Protein AF-A0A1W9XEC9-F1 (afdb_monomer)

Nearest PDB structures (foldseek):
  3trb-assembly1_A  TM=8.847E-01  e=9.531E-02  Coxiella burnetii
  2xj3-assembly1_B  TM=8.751E-01  e=1.807E-01  Enterococcus faecalis
  2lyj-assembly1_A  TM=8.731E-01  e=1.695E-01  Enterococcus faecalis
  6f8s-assembly1_C  TM=8.824E-01  e=2.654E-01  Pseudomonas putida
  6b9s-assembly3_F  TM=9.052E-01  e=5.033E-01  Nitrosopumilus maritimus SCM1

Solvent-accessible surface area (backbone atoms only — not comparable to full-atom values): 2797 Å² total; per-residue (Å²): 134,50,61,66,54,50,17,68,76,54,71,47,56,42,72,55,52,53,29,40,77,68,68,75,35,87,64,49,73,71,56,23,47,41,50,16,67,77,70,74,49,68,39,68,80,54,106

Foldseek 3Di:
DQLVVLCVQLVPPSVQVVCLVVVVDQQDLVNLVSSCVVVVHDSVVRD

Mean predicted aligned error: 2.0 Å

Sequence (47 aa):
MTQKELSRLTGIPQGHISKMENGKRAIGVKTAKQLAKVLNISYKVFL

Secondary structure (DSSP, 8-state):
--HHHHHHHH---HHHHHHHHTTSS---HHHHHHHHHHHTS-GGGG-

Radius of gyration: 9.62 Å; Cα contacts (8 Å, |Δi|>4): 40; chains: 1; bounding box: 23×16×21 Å

Structure (mmCIF, N/CA/C/O backbone):
data_AF-A0A1W9XEC9-F1
#
_entry.id   AF-A0A1W9XEC9-F1
#
loop_
_atom_site.group_PDB
_atom_site.id
_atom_site.type_symbol
_atom_site.label_atom_id
_atom_site.label_alt_id
_atom_site.label_comp_id
_atom_site.label_asym_id
_atom_site.label_entity_id
_atom_site.label_seq_id
_atom_site.pdbx_PDB_ins_code
_atom_site.Cartn_x
_atom_site.Cartn_y
_atom_site.Cartn_z
_atom_site.occupancy
_atom_site.B_iso_or_equiv
_atom_site.auth_seq_id
_atom_site.auth_comp_id
_atom_site.auth_asym_id
_atom_site.auth_atom_id
_atom_site.pdbx_PDB_model_num
ATOM 1 N N . MET A 1 1 ? -8.719 6.073 6.448 1.00 88.25 1 MET A N 1
ATOM 2 C CA . MET A 1 1 ? -8.642 4.627 6.759 1.00 88.25 1 MET A CA 1
ATOM 3 C C . MET A 1 1 ? -7.304 4.314 7.406 1.00 88.25 1 MET A C 1
ATOM 5 O O . MET A 1 1 ? -6.348 5.037 7.153 1.00 88.25 1 MET A O 1
ATOM 9 N N . THR A 1 2 ? -7.223 3.273 8.234 1.00 97.12 2 THR A N 1
ATOM 10 C CA . THR A 1 2 ? -5.949 2.844 8.857 1.00 97.12 2 THR A CA 1
ATOM 11 C C . THR A 1 2 ? -5.184 1.859 7.964 1.00 97.12 2 THR A C 1
ATOM 13 O O . THR A 1 2 ? -5.789 1.197 7.122 1.00 97.12 2 THR A O 1
ATOM 16 N N . GLN A 1 3 ? -3.875 1.666 8.176 1.00 96.94 3 GLN A N 1
ATOM 17 C CA . GLN A 1 3 ? -3.106 0.655 7.424 1.00 96.94 3 GLN A CA 1
ATOM 18 C C . GLN A 1 3 ? -3.640 -0.777 7.646 1.00 96.94 3 GLN A C 1
ATOM 20 O O . GLN A 1 3 ? -3.589 -1.611 6.743 1.00 96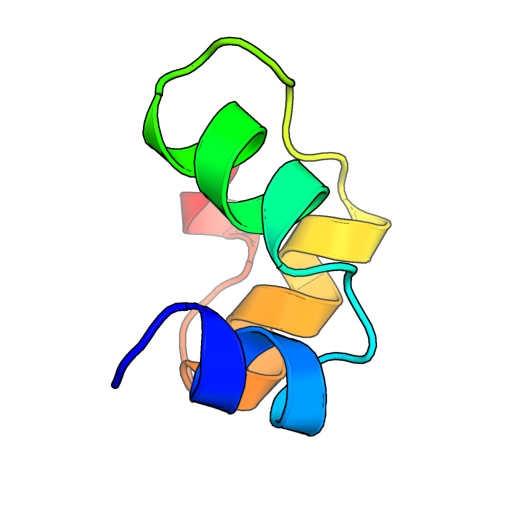.94 3 GLN A O 1
ATOM 25 N N . LYS A 1 4 ? -4.178 -1.070 8.840 1.00 97.94 4 LYS A N 1
ATOM 26 C CA . LYS A 1 4 ? -4.806 -2.363 9.163 1.00 97.94 4 LYS A CA 1
ATOM 27 C C . LYS A 1 4 ? -6.091 -2.573 8.361 1.00 97.94 4 LYS A C 1
ATOM 29 O O . LYS A 1 4 ? -6.338 -3.660 7.846 1.00 97.94 4 LYS A O 1
ATOM 34 N N . GLU A 1 5 ? -6.891 -1.524 8.232 1.00 97.75 5 GLU A N 1
ATOM 35 C CA . GLU A 1 5 ? -8.117 -1.540 7.439 1.00 97.75 5 GLU A CA 1
ATOM 36 C C . GLU A 1 5 ? -7.815 -1.667 5.942 1.00 97.75 5 GLU A C 1
ATOM 38 O O . GLU A 1 5 ? -8.374 -2.536 5.275 1.00 97.75 5 GLU A O 1
ATOM 43 N N . LEU A 1 6 ? -6.859 -0.885 5.433 1.00 97.31 6 LEU A N 1
ATOM 44 C CA . LEU A 1 6 ? -6.409 -0.969 4.046 1.00 97.31 6 LEU A CA 1
ATOM 45 C C . LEU A 1 6 ? -5.836 -2.357 3.729 1.00 97.31 6 LEU A C 1
ATOM 47 O O . LEU A 1 6 ? -6.106 -2.905 2.662 1.00 97.31 6 LEU A O 1
ATOM 51 N N . SER A 1 7 ? -5.111 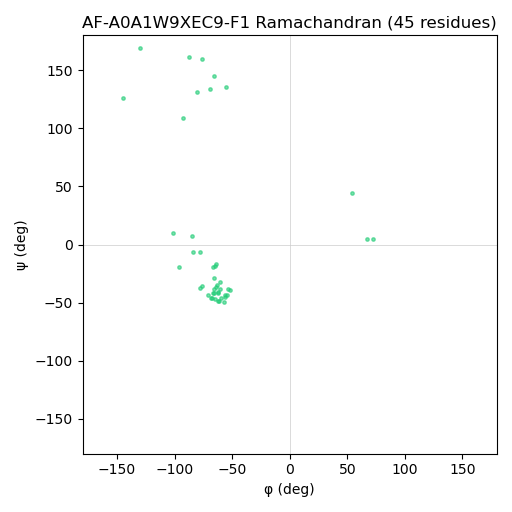-2.964 4.673 1.00 98.06 7 SER A N 1
ATOM 52 C CA . SER A 1 7 ? -4.622 -4.341 4.555 1.00 98.06 7 SER A CA 1
ATOM 53 C C . SER A 1 7 ? -5.764 -5.341 4.387 1.00 98.06 7 SER A C 1
ATOM 55 O O . SER A 1 7 ? -5.725 -6.168 3.478 1.00 98.06 7 SER A O 1
ATOM 57 N N . ARG A 1 8 ? -6.824 -5.215 5.196 1.00 98.00 8 ARG A N 1
ATOM 58 C CA . ARG A 1 8 ? -8.017 -6.067 5.104 1.00 98.00 8 ARG A CA 1
ATOM 59 C C . ARG A 1 8 ? -8.740 -5.912 3.765 1.00 98.00 8 ARG A C 1
ATOM 61 O O . ARG A 1 8 ? -9.189 -6.903 3.205 1.00 98.00 8 ARG A O 1
ATOM 68 N N . LEU A 1 9 ? -8.854 -4.684 3.259 1.00 97.75 9 LEU A N 1
ATOM 69 C CA . LEU A 1 9 ? -9.582 -4.387 2.019 1.00 97.75 9 LEU A CA 1
ATOM 70 C C . LEU A 1 9 ? -8.803 -4.780 0.755 1.00 97.75 9 LEU A C 1
ATOM 72 O O . LEU A 1 9 ? -9.399 -5.203 -0.232 1.00 97.75 9 LEU A O 1
ATOM 76 N N . THR A 1 10 ? -7.477 -4.637 0.767 1.00 96.75 10 THR A N 1
ATOM 77 C CA . THR A 1 10 ? -6.624 -4.884 -0.413 1.00 96.75 10 THR A CA 1
ATOM 78 C C . THR A 1 10 ? -5.999 -6.277 -0.442 1.00 96.75 10 THR A C 1
ATOM 80 O O . THR A 1 10 ? -5.527 -6.711 -1.493 1.00 96.75 10 THR A O 1
ATOM 83 N N . GLY A 1 11 ? -5.937 -6.960 0.706 1.00 97.12 11 GLY A N 1
ATOM 84 C CA . GLY A 1 11 ? -5.154 -8.184 0.893 1.00 97.12 11 GLY A CA 1
ATOM 85 C C . GLY A 1 11 ? -3.639 -7.947 0.937 1.00 97.12 11 GLY A C 1
ATOM 86 O O . GLY A 1 11 ? -2.866 -8.901 0.992 1.00 97.12 11 GLY A O 1
ATOM 87 N N . ILE A 1 12 ? -3.182 -6.691 0.905 1.00 97.38 12 ILE A N 1
ATOM 88 C CA . ILE A 1 12 ? -1.764 -6.348 1.021 1.00 97.38 12 ILE A CA 1
ATOM 89 C C . ILE A 1 12 ? -1.386 -6.391 2.508 1.00 97.38 12 ILE A C 1
AT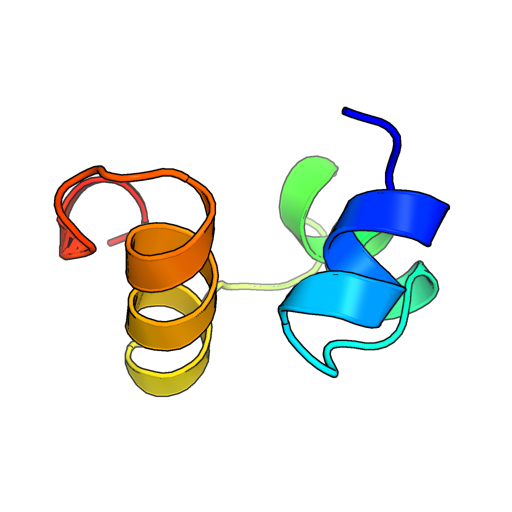OM 91 O O . ILE A 1 12 ? -2.077 -5.771 3.315 1.00 97.38 12 ILE A O 1
ATOM 95 N N . PRO A 1 13 ? -0.289 -7.053 2.916 1.00 98.06 13 PRO A N 1
ATOM 96 C CA . PRO A 1 13 ? 0.149 -7.037 4.310 1.00 98.06 13 PRO A CA 1
ATOM 97 C C . PRO A 1 13 ? 0.352 -5.609 4.839 1.00 98.06 13 PRO A C 1
ATOM 99 O O . PRO A 1 13 ? 0.990 -4.789 4.175 1.00 98.06 13 PRO A O 1
ATOM 102 N N . GLN A 1 14 ? -0.120 -5.314 6.054 1.00 98.06 14 GLN A N 1
ATOM 103 C CA . GLN A 1 14 ? 0.023 -3.987 6.673 1.00 98.06 14 GLN A CA 1
ATOM 104 C C . GLN A 1 14 ? 1.485 -3.498 6.698 1.00 98.06 14 GLN A C 1
ATOM 106 O O . GLN A 1 14 ? 1.750 -2.338 6.393 1.00 98.06 14 GLN A O 1
ATOM 111 N N . GLY A 1 15 ? 2.454 -4.387 6.942 1.00 98.19 15 GLY A N 1
ATOM 112 C CA . GLY A 1 15 ? 3.877 -4.040 6.877 1.00 98.19 15 GLY A CA 1
ATOM 113 C C . GLY A 1 15 ? 4.365 -3.667 5.469 1.00 98.19 15 GLY A C 1
ATOM 114 O O . GLY A 1 15 ? 5.280 -2.858 5.326 1.00 98.19 15 GLY A O 1
ATOM 115 N N . HIS A 1 16 ? 3.757 -4.213 4.409 1.00 97.94 16 HIS A N 1
ATOM 116 C CA . HIS A 1 16 ? 4.039 -3.780 3.038 1.00 97.94 16 HIS A CA 1
ATOM 117 C C . HIS A 1 16 ? 3.464 -2.391 2.772 1.00 97.94 16 HIS A C 1
ATOM 119 O O . HIS A 1 16 ? 4.170 -1.576 2.189 1.00 97.94 16 HIS A O 1
ATOM 125 N N . ILE A 1 17 ? 2.233 -2.123 3.220 1.00 97.75 17 ILE A N 1
ATOM 126 C CA . ILE A 1 17 ? 1.604 -0.795 3.128 1.00 97.75 17 ILE A CA 1
ATOM 127 C C . ILE A 1 17 ? 2.487 0.243 3.825 1.00 97.75 17 ILE A C 1
ATOM 129 O O . ILE A 1 17 ? 2.879 1.220 3.201 1.00 97.75 17 ILE A O 1
ATOM 133 N N . SER A 1 18 ? 2.913 -0.033 5.060 1.00 98.12 18 SER A N 1
ATOM 134 C CA . SER A 1 18 ? 3.819 0.846 5.806 1.00 98.12 18 SER A CA 1
ATOM 135 C C . SER A 1 18 ? 5.124 1.119 5.048 1.00 98.12 18 SER A C 1
ATOM 137 O O . SER A 1 18 ? 5.545 2.268 4.924 1.00 98.12 18 SER A O 1
ATOM 139 N N . LYS A 1 19 ? 5.758 0.093 4.463 1.00 98.38 19 LYS A N 1
ATOM 140 C CA . LYS A 1 19 ? 6.968 0.292 3.647 1.00 98.38 19 LYS A CA 1
ATOM 141 C C . LYS A 1 19 ? 6.705 1.123 2.387 1.00 98.38 19 LYS A C 1
ATOM 143 O O . LYS A 1 19 ? 7.584 1.891 2.016 1.00 98.38 19 LYS A O 1
ATOM 148 N N . MET A 1 20 ? 5.547 0.973 1.742 1.00 97.12 20 MET A N 1
ATOM 149 C CA . MET A 1 20 ? 5.167 1.772 0.569 1.00 97.12 20 MET A CA 1
ATOM 150 C C . MET A 1 20 ? 4.945 3.241 0.940 1.00 97.12 20 MET A C 1
ATOM 152 O O . MET A 1 20 ? 5.506 4.115 0.291 1.00 97.12 20 MET A O 1
ATOM 156 N N . GLU A 1 21 ? 4.216 3.513 2.023 1.00 95.56 21 GLU A N 1
ATOM 157 C CA . GLU A 1 21 ? 3.969 4.878 2.517 1.00 95.56 21 GLU A CA 1
ATOM 158 C C . GLU A 1 21 ? 5.260 5.590 2.944 1.00 95.56 21 GLU A C 1
ATOM 160 O O . GLU A 1 21 ? 5.413 6.786 2.731 1.00 95.56 21 GLU A O 1
ATOM 165 N N . ASN A 1 22 ? 6.222 4.846 3.500 1.00 97.56 22 ASN A N 1
ATOM 166 C CA . ASN A 1 22 ? 7.533 5.376 3.884 1.00 97.56 22 ASN A CA 1
ATOM 167 C C . ASN A 1 22 ? 8.555 5.398 2.727 1.00 97.56 22 ASN A C 1
ATOM 169 O O . ASN A 1 22 ? 9.741 5.603 2.976 1.00 97.56 22 ASN A O 1
ATOM 173 N N . GLY A 1 23 ? 8.154 5.087 1.488 1.00 95.56 23 GLY A N 1
ATOM 174 C CA . GLY A 1 23 ? 9.055 5.045 0.326 1.00 95.56 23 GLY A CA 1
ATOM 175 C C . GLY A 1 23 ? 10.112 3.930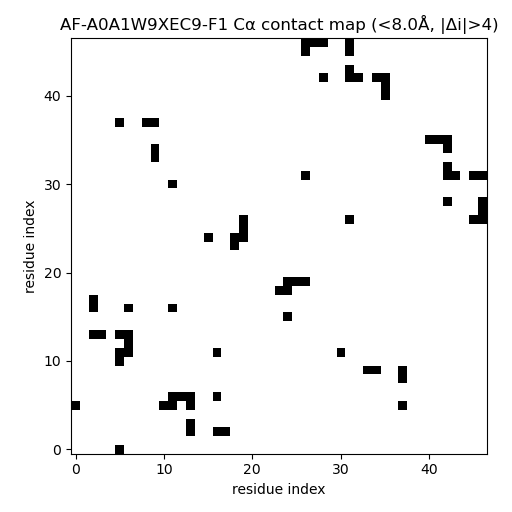 0.356 1.00 95.56 23 GLY A C 1
ATOM 176 O O . GLY A 1 23 ? 10.946 3.831 -0.536 1.00 95.56 23 GLY A O 1
ATOM 17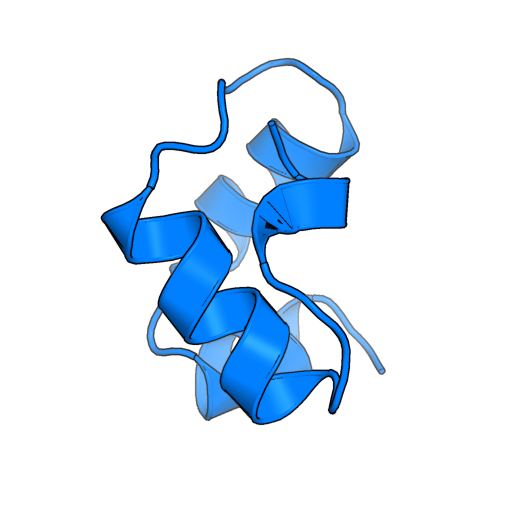7 N N . LYS A 1 24 ? 10.072 3.038 1.353 1.00 97.62 24 LYS A N 1
ATOM 178 C CA . LYS A 1 24 ? 10.995 1.898 1.514 1.00 97.62 24 LYS A CA 1
ATOM 179 C C . LYS A 1 24 ? 10.662 0.723 0.590 1.00 97.62 24 LYS A C 1
ATOM 181 O O . LYS A 1 24 ? 11.378 -0.278 0.578 1.00 97.62 24 LYS A O 1
ATOM 186 N N . ARG A 1 25 ? 9.540 0.790 -0.130 1.00 95.88 25 ARG A N 1
ATOM 187 C CA . ARG A 1 25 ? 9.106 -0.216 -1.102 1.00 95.88 25 ARG A CA 1
ATOM 188 C C . ARG A 1 25 ? 8.390 0.454 -2.268 1.00 95.88 25 ARG A C 1
ATOM 190 O O . ARG A 1 25 ? 7.390 1.127 -2.053 1.00 95.88 25 ARG A O 1
ATOM 197 N N . ALA A 1 26 ? 8.847 0.188 -3.488 1.00 96.12 26 ALA A N 1
ATOM 198 C CA . ALA A 1 26 ? 8.175 0.653 -4.697 1.00 96.12 26 ALA A CA 1
ATOM 199 C C . ALA A 1 26 ? 6.789 0.004 -4.872 1.00 96.12 26 ALA A C 1
ATOM 201 O O . ALA A 1 26 ? 6.584 -1.174 -4.544 1.00 96.12 26 ALA A O 1
ATOM 202 N N . ILE A 1 27 ? 5.844 0.769 -5.418 1.00 96.94 27 ILE A N 1
ATOM 203 C CA . ILE A 1 27 ? 4.489 0.304 -5.718 1.00 96.94 27 ILE A CA 1
ATOM 204 C C . ILE A 1 27 ? 4.460 -0.189 -7.166 1.00 96.94 27 ILE A C 1
ATOM 206 O O . ILE A 1 27 ? 4.531 0.585 -8.110 1.00 96.94 27 ILE A O 1
ATOM 210 N N . GLY A 1 28 ? 4.360 -1.506 -7.357 1.00 96.19 28 GLY A N 1
ATOM 211 C CA . GLY A 1 28 ? 4.197 -2.083 -8.693 1.00 96.19 28 GLY A CA 1
ATOM 212 C C . GLY A 1 28 ? 2.770 -1.923 -9.227 1.00 96.19 28 GLY A C 1
ATOM 213 O O . GLY A 1 28 ? 1.817 -1.821 -8.454 1.00 96.19 28 GLY A O 1
ATOM 214 N N . VAL A 1 29 ? 2.596 -2.019 -10.549 1.00 96.62 29 VAL A N 1
ATOM 215 C CA . VAL A 1 29 ? 1.299 -1.846 -11.244 1.00 96.62 29 VAL A CA 1
ATOM 216 C C . VAL A 1 29 ? 0.176 -2.718 -10.658 1.00 96.62 29 VAL A C 1
ATOM 218 O O . VAL A 1 29 ? -0.961 -2.266 -10.531 1.00 96.62 29 VAL A O 1
ATOM 221 N N . LYS A 1 30 ? 0.471 -3.968 -10.272 1.00 96.31 30 LYS A N 1
ATOM 222 C CA . LYS A 1 30 ? -0.515 -4.872 -9.651 1.00 96.31 30 LYS A CA 1
ATOM 223 C C . LYS A 1 30 ? -1.032 -4.314 -8.321 1.00 96.31 30 LYS A C 1
ATOM 225 O O . LYS A 1 30 ? -2.240 -4.239 -8.113 1.00 96.31 30 LYS A O 1
ATOM 230 N N . THR A 1 31 ? -0.116 -3.893 -7.454 1.00 96.81 31 THR A N 1
ATOM 231 C CA . THR A 1 31 ? -0.421 -3.302 -6.148 1.00 96.81 31 THR A CA 1
ATOM 232 C C . THR A 1 31 ? -1.130 -1.960 -6.307 1.00 96.81 31 THR A C 1
ATOM 234 O O . THR A 1 31 ? -2.127 -1.714 -5.636 1.00 96.81 31 THR A O 1
ATOM 237 N N . ALA A 1 32 ? -0.684 -1.133 -7.258 1.00 97.38 32 ALA A N 1
ATOM 238 C CA . ALA A 1 32 ? -1.319 0.135 -7.599 1.00 97.38 32 ALA A CA 1
ATOM 239 C C . ALA A 1 32 ? -2.796 -0.055 -7.975 1.00 97.38 32 ALA A C 1
ATOM 241 O O . ALA A 1 32 ? -3.650 0.678 -7.491 1.00 97.38 32 ALA A O 1
ATOM 242 N N . LYS A 1 33 ? -3.126 -1.080 -8.775 1.00 97.38 33 LYS A N 1
ATOM 243 C CA . LYS A 1 33 ? -4.519 -1.412 -9.126 1.00 97.38 33 LYS A CA 1
ATOM 244 C C . LYS A 1 33 ? -5.347 -1.877 -7.921 1.00 97.38 33 LYS A C 1
ATOM 246 O O . LYS A 1 33 ? -6.519 -1.523 -7.826 1.00 97.38 33 LYS A O 1
ATOM 251 N N . GLN A 1 34 ? -4.762 -2.650 -7.002 1.00 96.75 34 GLN A N 1
ATOM 252 C CA . GLN A 1 34 ? -5.446 -3.075 -5.771 1.00 96.75 34 GLN A CA 1
ATOM 253 C C . GLN A 1 34 ? -5.758 -1.883 -4.859 1.00 96.75 34 GLN A C 1
ATOM 255 O O . GLN A 1 34 ? -6.888 -1.749 -4.393 1.00 96.75 34 GLN A O 1
ATOM 260 N N . LEU A 1 35 ? -4.775 -1.003 -4.653 1.00 96.94 35 LEU A N 1
ATOM 261 C CA . LEU A 1 35 ? -4.925 0.228 -3.877 1.00 96.94 35 LEU A CA 1
ATOM 262 C C . LEU A 1 35 ? -5.965 1.154 -4.515 1.00 96.94 35 LEU A C 1
ATOM 264 O O . LEU A 1 35 ? -6.898 1.579 -3.846 1.00 96.94 35 LEU A O 1
ATOM 268 N N . ALA A 1 36 ? -5.859 1.387 -5.823 1.00 97.25 36 ALA A N 1
ATOM 269 C CA . ALA A 1 36 ? -6.785 2.203 -6.605 1.00 97.25 36 ALA A CA 1
ATOM 270 C C . ALA A 1 36 ? -8.246 1.760 -6.472 1.00 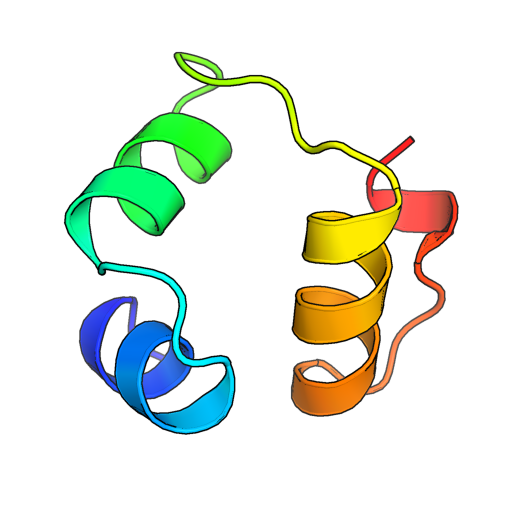97.25 36 ALA A C 1
ATOM 272 O O . ALA A 1 36 ? -9.123 2.597 -6.275 1.00 97.25 36 ALA A O 1
ATOM 273 N N . LYS A 1 37 ? -8.509 0.445 -6.521 1.00 97.06 37 LYS A N 1
ATOM 274 C CA . LYS A 1 37 ? -9.862 -0.109 -6.374 1.00 97.06 37 LYS A CA 1
ATOM 275 C C . LYS A 1 37 ? -10.473 0.206 -5.006 1.00 97.06 37 LYS A C 1
ATOM 277 O O . LYS A 1 37 ? -11.654 0.517 -4.934 1.00 97.06 37 LYS A O 1
ATOM 282 N N . VAL A 1 38 ? -9.686 0.109 -3.934 1.00 97.19 38 VAL A N 1
ATOM 283 C CA . VAL A 1 38 ? -10.159 0.360 -2.560 1.00 97.19 38 VAL A CA 1
ATOM 284 C C . VAL A 1 38 ? -10.270 1.853 -2.263 1.00 97.19 38 VAL A C 1
ATOM 286 O O . VAL A 1 38 ? -11.193 2.280 -1.579 1.00 97.19 38 VAL A O 1
ATOM 289 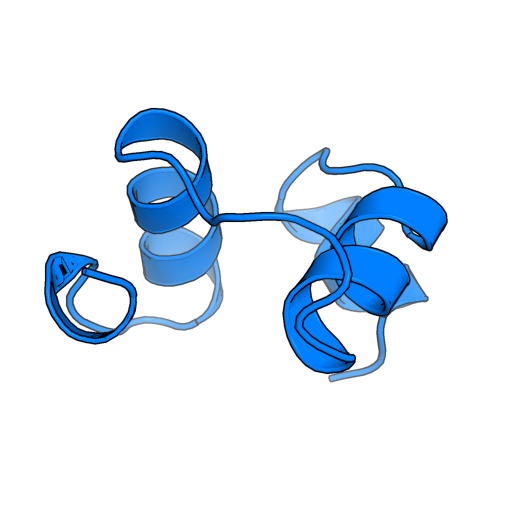N N . LEU A 1 39 ? -9.338 2.645 -2.787 1.00 95.56 39 LEU A N 1
ATOM 290 C CA . LEU A 1 39 ? -9.275 4.090 -2.575 1.00 95.56 39 LEU A CA 1
ATOM 291 C C . LEU A 1 39 ? -10.175 4.878 -3.536 1.00 95.56 39 LEU A C 1
ATOM 293 O O . LEU A 1 39 ? -10.310 6.084 -3.373 1.00 95.56 39 LEU A O 1
ATOM 297 N N . ASN A 1 40 ? -10.787 4.205 -4.514 1.00 95.94 40 ASN A N 1
ATOM 298 C CA . ASN A 1 40 ? -11.614 4.800 -5.560 1.00 95.94 40 ASN A CA 1
ATOM 299 C C . ASN A 1 40 ? -10.897 5.926 -6.333 1.00 95.94 40 ASN A C 1
ATOM 301 O O . ASN A 1 40 ? -11.457 6.990 -6.590 1.00 95.94 40 ASN A O 1
ATOM 305 N N . ILE A 1 41 ? -9.632 5.688 -6.689 1.00 96.44 41 ILE A N 1
ATOM 306 C CA . ILE A 1 41 ? -8.799 6.622 -7.461 1.00 96.44 41 ILE A CA 1
ATOM 307 C C . ILE A 1 41 ? -8.143 5.918 -8.647 1.00 96.44 41 ILE A C 1
ATOM 309 O O . ILE A 1 41 ? -8.126 4.693 -8.740 1.00 96.44 41 ILE A O 1
ATOM 313 N N . SER A 1 42 ? -7.551 6.689 -9.558 1.00 96.56 42 SER A N 1
ATOM 314 C CA . SER A 1 42 ? -6.752 6.131 -10.650 1.00 96.56 42 SER A CA 1
ATOM 315 C C . SER A 1 42 ? -5.449 5.512 -10.135 1.00 96.56 42 SER A C 1
ATOM 317 O O . SER A 1 42 ? -4.700 6.147 -9.396 1.00 96.56 42 SER A O 1
ATOM 319 N N . TYR A 1 43 ? -5.113 4.302 -10.598 1.00 95.50 43 TYR A N 1
ATOM 320 C CA . TYR A 1 43 ? -3.853 3.634 -10.239 1.00 95.50 43 TYR A CA 1
ATOM 321 C C . TYR A 1 43 ? -2.602 4.377 -10.729 1.00 95.50 43 TYR A C 1
ATOM 323 O O . TYR A 1 43 ? -1.513 4.116 -10.226 1.00 95.50 43 TYR A O 1
ATOM 331 N N . LYS A 1 44 ? -2.752 5.303 -11.688 1.00 94.69 44 LYS A N 1
ATOM 332 C CA . LYS A 1 44 ? -1.654 6.125 -12.216 1.00 94.69 44 LYS A CA 1
ATOM 333 C C . LYS A 1 44 ? -1.059 7.076 -11.175 1.00 94.69 44 LYS A C 1
ATOM 335 O O . LYS A 1 44 ? 0.051 7.533 -11.371 1.00 94.69 44 LYS A O 1
ATOM 340 N N . VAL A 1 45 ? -1.776 7.347 -10.081 1.00 94.31 45 VAL A N 1
ATOM 341 C CA . VAL A 1 45 ? -1.275 8.162 -8.959 1.00 94.31 45 VAL A CA 1
ATOM 342 C C . VAL A 1 45 ? -0.117 7.470 -8.223 1.00 94.31 45 VAL A C 1
ATOM 344 O O . VAL A 1 45 ? 0.645 8.1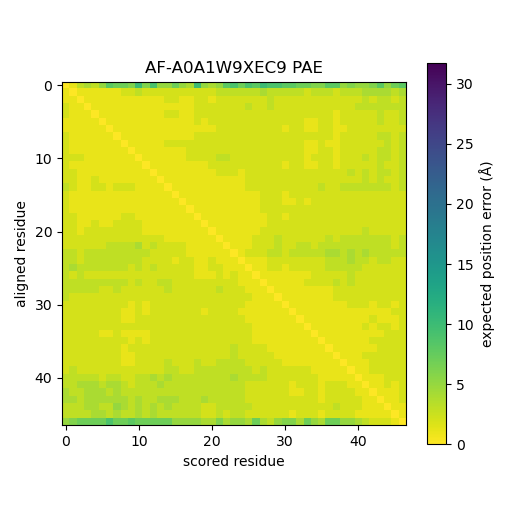22 -7.523 1.00 94.31 45 VAL A O 1
ATOM 347 N N . PHE A 1 46 ? 0.028 6.151 -8.383 1.00 91.69 46 PHE A N 1
ATOM 348 C CA . PHE A 1 46 ? 1.079 5.354 -7.746 1.00 91.69 46 PHE A CA 1
ATOM 349 C C . PHE A 1 46 ? 2.256 5.013 -8.677 1.00 91.69 46 PHE A C 1
ATOM 351 O O . PHE A 1 46 ? 3.051 4.142 -8.321 1.00 91.69 46 PHE A O 1
ATOM 358 N N . LEU A 1 47 ? 2.318 5.613 -9.873 1.00 87.69 47 LEU A N 1
ATOM 359 C CA . LEU A 1 47 ? 3.360 5.374 -10.880 1.00 87.69 47 LEU A CA 1
ATOM 360 C C . LEU A 1 47 ? 4.346 6.5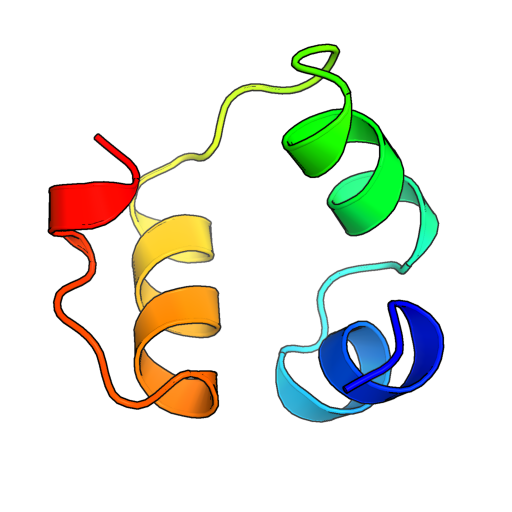36 -10.965 1.00 87.69 47 LEU A C 1
ATOM 362 O O . LEU A 1 47 ? 3.902 7.687 -10.772 1.00 87.69 47 LEU A O 1
#

pLDDT: mean 96.46, std 2.15, range [87.69, 98.38]